Protein AF-A0A0L0CMQ4-F1 (afdb_monomer_lite)

Foldseek 3Di:
DDDDDDDDDDDPDPPPPPPPPPPDPPQDWDWDADPVGNVDTDTQDQLWDWDADVVFRKIWIWDWDDDPQEIEIDIDIDGPHDPVNSVSVVVNHDDPVVSVVVVVVSVVRGHYDPDDDDDDDDDPPPVVVVVVVVVVVVVVVVVVVVVVVVVPPDPD

Secondary structure (DSSP, 8-state):
---------PPP------PPP---------EEE-SS-TT-EEE--SSEEEEEETTTTEEEEEEEEEETTEEEEEEEEE-S--HHHHHHHHHHSPPHHHHHHHHHHHHHHSEEPS------PPPTT-HHHHHHHHHHHHHHHHHHHHHHHHT-----

pLDDT: mean 77.45, std 19.66, range [35.16, 97.31]

Structure (mmCIF, N/C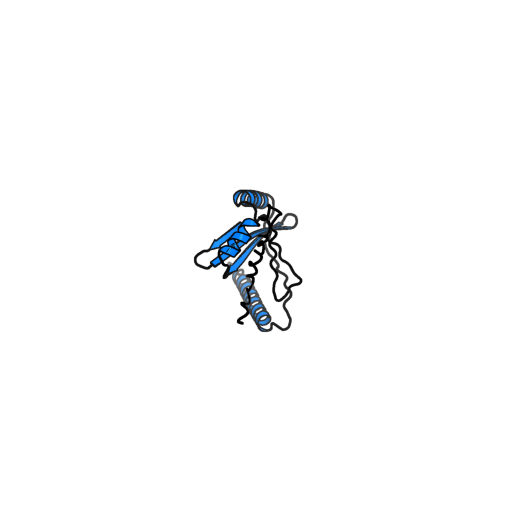A/C/O backbone):
data_AF-A0A0L0CMQ4-F1
#
_entry.id   AF-A0A0L0CMQ4-F1
#
loop_
_atom_site.group_PDB
_atom_site.id
_atom_site.type_symbol
_atom_site.label_atom_id
_atom_site.label_alt_id
_atom_site.label_comp_id
_atom_site.label_asym_id
_atom_site.label_entity_id
_atom_site.label_seq_id
_atom_site.pdbx_PDB_ins_code
_atom_site.Cartn_x
_atom_site.Cartn_y
_atom_site.Cartn_z
_atom_site.occupancy
_atom_site.B_iso_or_equiv
_atom_site.auth_seq_id
_atom_site.auth_comp_id
_atom_site.auth_asym_id
_atom_site.auth_atom_id
_atom_site.pdbx_PDB_model_num
ATOM 1 N N . MET A 1 1 ? 13.105 -55.297 -61.114 1.00 41.47 1 MET A N 1
ATOM 2 C CA . MET A 1 1 ? 12.877 -55.652 -59.697 1.00 41.47 1 MET A CA 1
ATOM 3 C C . MET A 1 1 ? 13.075 -54.393 -58.874 1.00 41.47 1 MET A C 1
ATOM 5 O O . MET A 1 1 ? 14.210 -54.016 -58.626 1.00 41.47 1 MET A O 1
ATOM 9 N N . SER A 1 2 ? 11.985 -53.708 -58.537 1.00 39.00 2 SER A N 1
ATOM 10 C CA . SER A 1 2 ? 12.016 -52.399 -57.875 1.00 39.00 2 SER A CA 1
ATOM 11 C C . SER A 1 2 ? 11.265 -52.538 -56.555 1.00 39.00 2 SER A C 1
ATOM 13 O O . SER A 1 2 ? 10.052 -52.733 -56.562 1.00 39.00 2 SER A O 1
ATOM 15 N N . GLN A 1 3 ? 11.989 -52.537 -55.435 1.00 40.19 3 GLN A N 1
ATOM 16 C CA . GLN A 1 3 ? 11.397 -52.664 -54.103 1.00 40.19 3 GLN A CA 1
ATOM 17 C C . GLN A 1 3 ? 10.800 -51.316 -53.684 1.00 40.19 3 GLN A C 1
ATOM 19 O O . GLN A 1 3 ? 11.499 -50.307 -53.644 1.00 40.19 3 GLN A O 1
ATOM 24 N N . GLN A 1 4 ? 9.498 -51.305 -53.396 1.00 40.56 4 GLN A N 1
ATOM 25 C CA . GLN A 1 4 ? 8.799 -50.165 -52.808 1.00 40.56 4 GLN A CA 1
ATOM 26 C C . GLN A 1 4 ? 9.069 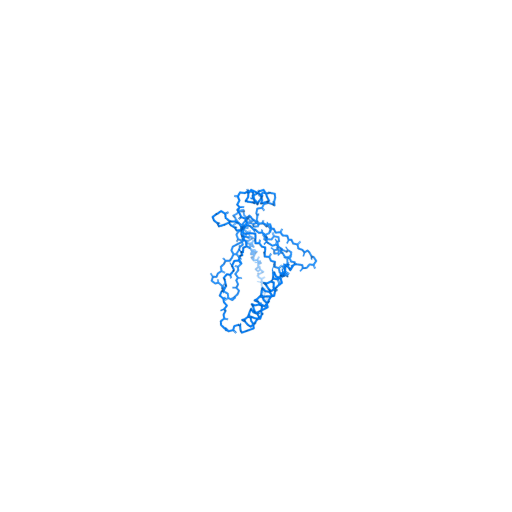-50.142 -51.300 1.00 40.56 4 GLN A C 1
ATOM 28 O O . GLN A 1 4 ? 8.665 -51.044 -50.569 1.00 40.56 4 GLN A O 1
ATOM 33 N N . THR A 1 5 ? 9.746 -49.104 -50.823 1.00 40.94 5 THR A N 1
ATOM 34 C CA . THR A 1 5 ? 9.887 -48.800 -49.399 1.00 40.94 5 THR A CA 1
ATOM 35 C C . THR A 1 5 ? 8.646 -48.052 -48.917 1.00 40.94 5 THR A C 1
ATOM 37 O O . THR A 1 5 ? 8.480 -46.859 -49.152 1.00 40.94 5 THR A O 1
ATOM 40 N N . THR A 1 6 ? 7.751 -48.746 -48.216 1.00 42.50 6 THR A N 1
ATOM 41 C CA . THR A 1 6 ? 6.632 -48.122 -47.497 1.00 42.50 6 THR A CA 1
ATOM 42 C C . THR A 1 6 ? 7.137 -47.421 -46.237 1.00 42.50 6 THR A C 1
ATOM 44 O O . THR A 1 6 ? 7.467 -48.070 -45.241 1.00 42.50 6 THR A O 1
ATOM 47 N N . THR A 1 7 ? 7.172 -46.091 -46.243 1.00 39.19 7 THR A N 1
ATOM 48 C CA . THR A 1 7 ? 7.360 -45.270 -45.043 1.00 39.19 7 THR A CA 1
ATOM 49 C C . THR A 1 7 ? 6.063 -45.239 -44.227 1.00 39.19 7 THR A C 1
ATOM 51 O O . THR A 1 7 ? 5.067 -44.636 -44.619 1.00 39.19 7 THR A O 1
ATOM 54 N N . ARG A 1 8 ? 6.053 -45.895 -43.057 1.00 38.34 8 ARG A N 1
ATOM 55 C CA . ARG A 1 8 ? 4.981 -45.733 -42.059 1.00 38.34 8 ARG A CA 1
ATOM 56 C C . ARG A 1 8 ? 5.048 -44.321 -41.477 1.00 38.34 8 ARG A C 1
ATOM 58 O O . ARG A 1 8 ? 5.976 -44.005 -40.734 1.00 38.34 8 ARG A O 1
ATOM 65 N N . TYR A 1 9 ? 4.042 -43.500 -41.761 1.00 35.16 9 TYR A N 1
ATOM 66 C CA . TYR A 1 9 ? 3.812 -42.242 -41.053 1.00 35.16 9 TYR A CA 1
ATOM 67 C C . TYR A 1 9 ? 3.608 -42.538 -39.556 1.00 35.16 9 TYR A C 1
ATOM 69 O O . TYR A 1 9 ? 2.631 -43.183 -39.170 1.00 35.16 9 TYR A O 1
ATOM 77 N N . LYS A 1 10 ? 4.534 -42.096 -38.694 1.00 52.44 10 LYS A N 1
ATOM 78 C CA . LYS A 1 10 ? 4.294 -42.056 -37.244 1.00 52.44 10 LYS A CA 1
ATOM 79 C C . LYS A 1 10 ? 3.307 -40.927 -36.984 1.00 52.44 10 LYS A C 1
ATOM 81 O O . LYS A 1 10 ? 3.620 -39.771 -37.256 1.00 52.44 10 LYS A O 1
ATOM 86 N N . GLN A 1 11 ? 2.126 -41.257 -36.466 1.00 45.56 11 GLN A N 1
ATOM 87 C CA . GLN A 1 11 ? 1.201 -40.231 -35.997 1.00 45.56 11 GLN A CA 1
ATOM 88 C C . GLN A 1 11 ? 1.886 -39.393 -34.905 1.00 45.56 11 GLN A C 1
ATOM 90 O O . GLN A 1 11 ? 2.544 -39.970 -34.028 1.00 45.56 11 GLN A O 1
ATOM 95 N N . PRO A 1 12 ? 1.768 -38.055 -34.938 1.00 46.72 12 PRO A N 1
ATOM 96 C CA . PRO A 1 12 ? 2.267 -37.226 -33.857 1.00 46.72 12 PRO A CA 1
ATOM 97 C C . PRO A 1 12 ? 1.522 -37.612 -32.577 1.00 46.72 12 PRO A C 1
ATOM 99 O O . PRO A 1 12 ? 0.295 -37.539 -32.515 1.00 46.72 12 PRO A O 1
ATOM 102 N N . LYS A 1 13 ? 2.264 -38.056 -31.553 1.00 46.94 13 LYS A N 1
ATOM 103 C CA . LYS A 1 13 ? 1.727 -38.184 -30.195 1.00 46.94 13 LYS A CA 1
ATOM 104 C C . LYS A 1 13 ? 1.199 -36.807 -29.813 1.00 46.94 13 LYS A C 1
ATOM 106 O O . LYS A 1 13 ? 1.996 -35.886 -29.652 1.00 46.94 13 LYS A O 1
ATOM 111 N N . GLN A 1 14 ? -0.120 -36.673 -29.685 1.00 47.97 14 GLN A N 1
ATOM 112 C CA . GLN A 1 14 ? -0.717 -35.516 -29.031 1.00 47.97 14 GLN A CA 1
ATOM 113 C C . GLN A 1 14 ? -0.075 -35.426 -27.647 1.00 47.97 14 GLN A C 1
ATOM 115 O O . GLN A 1 14 ? -0.312 -36.286 -26.796 1.00 47.97 14 GLN A O 1
ATOM 120 N N . SER A 1 15 ? 0.793 -34.432 -27.434 1.00 51.22 15 SER A N 1
ATOM 121 C CA . SER A 1 15 ? 1.127 -34.049 -26.075 1.00 51.22 15 SER A CA 1
ATOM 122 C C . SER A 1 15 ? -0.191 -33.576 -25.487 1.00 51.22 15 SER A C 1
ATOM 124 O O . SER A 1 15 ? -0.779 -32.593 -25.935 1.00 51.22 15 SER A O 1
ATOM 126 N N . GLN A 1 16 ? -0.725 -34.340 -24.539 1.00 47.06 16 GLN A N 1
ATOM 127 C CA . GLN A 1 16 ? -1.745 -33.800 -23.665 1.00 47.06 16 GLN A CA 1
ATOM 128 C C . GLN A 1 16 ? -1.082 -32.593 -23.012 1.00 47.06 16 GLN A C 1
ATOM 130 O O . GLN A 1 16 ? -0.220 -32.749 -22.147 1.00 47.06 16 GLN A O 1
ATOM 135 N N . SER A 1 17 ? -1.407 -31.389 -23.485 1.00 43.34 17 SER A N 1
ATOM 136 C CA . SER A 1 17 ? -1.142 -30.189 -22.719 1.00 43.34 17 SER A CA 1
ATOM 137 C C . SER A 1 17 ? -1.934 -30.392 -21.441 1.00 43.34 17 SER A C 1
ATOM 139 O O . SER A 1 17 ? -3.160 -30.258 -21.433 1.00 43.34 17 SER A O 1
ATOM 141 N N . ILE A 1 18 ? -1.248 -30.817 -20.385 1.00 44.22 18 ILE A N 1
ATOM 142 C CA . ILE A 1 18 ? -1.785 -30.774 -19.039 1.00 44.22 18 ILE A CA 1
ATOM 143 C C . ILE A 1 18 ? -1.934 -29.280 -18.778 1.00 44.22 18 ILE A C 1
ATOM 145 O O . ILE A 1 18 ? -0.999 -28.616 -18.338 1.00 44.22 18 ILE A O 1
ATOM 149 N N . LEU A 1 19 ? -3.080 -28.720 -19.171 1.00 44.38 19 LEU A N 1
ATOM 150 C CA . LEU A 1 19 ? -3.477 -27.406 -18.715 1.00 44.38 19 LEU A CA 1
ATOM 151 C C . LEU A 1 19 ? -3.444 -27.514 -17.191 1.00 44.38 19 LEU A C 1
ATOM 153 O O . LEU A 1 19 ? -4.095 -28.419 -16.652 1.00 44.38 19 LEU A O 1
ATOM 157 N N . PRO A 1 20 ? -2.652 -26.680 -16.496 1.00 45.19 20 PRO A N 1
ATOM 158 C CA . PRO A 1 20 ? -2.621 -26.736 -15.050 1.00 45.19 20 PRO A CA 1
ATOM 159 C C . PRO A 1 20 ? -4.062 -26.600 -14.545 1.00 45.19 20 PRO A C 1
ATOM 161 O O . PRO A 1 20 ? -4.842 -25.826 -15.119 1.00 45.19 20 PRO A O 1
ATOM 164 N N . PRO A 1 21 ? -4.457 -27.387 -13.530 1.00 43.53 21 PRO A N 1
ATOM 165 C CA . PRO A 1 21 ? -5.815 -27.351 -13.014 1.00 43.53 21 PRO A CA 1
ATOM 166 C C . PRO A 1 21 ? -6.176 -25.902 -12.689 1.00 43.53 21 PRO A C 1
ATOM 168 O O . PRO A 1 21 ? -5.379 -25.193 -12.072 1.00 43.53 21 PRO A O 1
ATOM 171 N N . LYS A 1 22 ? -7.361 -25.455 -13.135 1.00 48.28 22 LYS A N 1
ATOM 172 C CA . LYS A 1 22 ? -7.918 -24.140 -12.786 1.00 48.28 22 LYS A CA 1
ATOM 173 C C . LYS A 1 22 ? -7.700 -23.933 -11.290 1.00 48.28 22 LYS A C 1
ATOM 175 O O . LYS A 1 22 ? -8.237 -24.710 -10.506 1.00 48.28 22 LYS A O 1
ATOM 180 N N . TYR A 1 23 ? -6.883 -22.942 -10.925 1.00 45.66 23 TYR A N 1
ATOM 181 C CA . TYR A 1 23 ? -6.490 -22.660 -9.547 1.00 45.66 23 TYR A CA 1
ATOM 182 C C . TYR A 1 23 ? -7.742 -22.483 -8.680 1.00 45.66 23 TYR A C 1
ATOM 184 O O . TYR A 1 23 ? -8.344 -21.413 -8.614 1.00 45.66 23 TYR A O 1
ATOM 192 N N . THR A 1 24 ? -8.167 -23.561 -8.028 1.00 42.62 24 THR A N 1
ATOM 193 C CA . THR A 1 24 ? -9.230 -23.564 -7.031 1.00 42.62 24 THR A CA 1
ATOM 194 C C . THR A 1 24 ? -8.721 -22.789 -5.829 1.00 42.62 24 THR A C 1
ATOM 196 O O . THR A 1 24 ? -7.929 -23.341 -5.073 1.00 42.62 24 THR A O 1
ATOM 199 N N . SER A 1 25 ? -9.101 -21.509 -5.731 1.00 44.25 25 SER A N 1
ATOM 200 C CA . SER A 1 25 ? -9.238 -20.636 -4.545 1.00 44.25 25 SER A CA 1
ATOM 201 C C . SER A 1 25 ? -8.296 -20.816 -3.339 1.00 44.25 25 SER A C 1
ATOM 203 O O . SER A 1 25 ? -8.626 -20.379 -2.234 1.00 44.25 25 SER A O 1
ATOM 205 N N . ARG A 1 26 ? -7.123 -21.433 -3.492 1.00 49.22 26 ARG A N 1
ATOM 206 C CA . ARG A 1 26 ? -6.049 -21.364 -2.509 1.00 49.22 26 ARG A CA 1
ATOM 207 C C . ARG A 1 26 ? -5.611 -19.919 -2.526 1.00 49.22 26 ARG A C 1
ATOM 209 O O . ARG A 1 26 ? -5.220 -19.431 -3.578 1.00 49.22 26 ARG A O 1
ATOM 216 N N . ALA A 1 27 ? -5.782 -19.258 -1.384 1.00 59.84 27 ALA A N 1
ATOM 217 C CA . ALA A 1 27 ? -5.370 -17.893 -1.104 1.00 59.84 27 ALA A CA 1
ATOM 218 C C . ALA A 1 27 ? -4.152 -17.483 -1.944 1.00 59.84 27 ALA A C 1
ATOM 220 O O . ALA A 1 27 ? -3.023 -17.779 -1.559 1.00 59.84 27 ALA A O 1
ATOM 221 N N . ILE A 1 28 ? -4.395 -16.838 -3.089 1.00 66.81 28 ILE A N 1
ATOM 222 C CA . ILE A 1 28 ? -3.320 -16.359 -3.947 1.00 66.81 28 ILE A CA 1
ATOM 223 C C . ILE A 1 28 ? -2.645 -15.261 -3.135 1.00 66.81 28 ILE A C 1
ATOM 225 O O . ILE A 1 28 ? -3.265 -14.257 -2.783 1.00 66.81 28 ILE A O 1
ATOM 229 N N . MET A 1 29 ? -1.415 -15.533 -2.721 1.00 71.81 29 MET A N 1
ATOM 230 C CA . MET A 1 29 ? -0.587 -14.602 -1.982 1.00 71.81 29 MET A CA 1
ATOM 231 C C . MET A 1 29 ? 0.433 -14.074 -2.973 1.00 71.81 29 MET A C 1
ATOM 233 O O . MET A 1 29 ? 1.260 -14.833 -3.471 1.00 71.81 29 MET A O 1
ATOM 237 N N . LEU A 1 30 ? 0.321 -12.791 -3.297 1.00 81.75 30 LEU A N 1
ATOM 238 C CA . LEU A 1 30 ? 1.308 -12.123 -4.126 1.00 81.75 30 LEU A CA 1
ATOM 239 C C . LEU A 1 30 ? 2.481 -11.714 -3.236 1.00 81.75 30 LEU A C 1
ATOM 241 O O . LEU A 1 30 ? 2.263 -11.104 -2.188 1.00 81.75 30 LEU A O 1
ATOM 245 N N . ALA A 1 31 ? 3.690 -12.069 -3.651 1.00 82.62 31 ALA A N 1
ATOM 246 C CA . ALA A 1 31 ? 4.930 -11.575 -3.075 1.00 82.62 31 ALA A CA 1
ATOM 247 C C . ALA A 1 31 ? 5.633 -10.706 -4.120 1.00 82.62 31 ALA A C 1
ATOM 249 O O . ALA A 1 31 ? 5.608 -11.030 -5.308 1.00 82.62 31 ALA A O 1
ATOM 250 N N . ILE A 1 32 ? 6.216 -9.605 -3.666 1.00 82.06 32 ILE A N 1
ATOM 251 C CA . ILE A 1 32 ? 7.081 -8.726 -4.445 1.00 82.06 32 ILE A CA 1
ATOM 252 C C . ILE A 1 32 ? 8.487 -8.893 -3.879 1.00 82.06 32 ILE A C 1
ATOM 254 O O . ILE A 1 32 ? 8.673 -8.847 -2.662 1.00 82.06 32 ILE A O 1
ATOM 258 N N . GLU A 1 33 ? 9.446 -9.112 -4.765 1.00 79.88 33 GLU A N 1
ATOM 259 C CA . GLU A 1 33 ? 10.873 -9.189 -4.461 1.00 79.88 33 GLU A CA 1
ATOM 260 C C . GLU A 1 33 ? 11.563 -8.040 -5.191 1.00 79.88 33 GLU A C 1
ATOM 262 O O . GLU A 1 33 ? 11.160 -7.682 -6.302 1.00 79.88 33 GLU A O 1
ATOM 267 N N . PHE A 1 34 ? 12.569 -7.455 -4.552 1.00 78.62 34 PHE A N 1
ATOM 268 C CA . PHE A 1 34 ? 13.464 -6.500 -5.194 1.00 78.62 34 PHE A CA 1
ATOM 269 C C . PHE A 1 34 ? 14.647 -7.265 -5.780 1.00 78.62 34 PHE A C 1
ATOM 271 O O . PHE A 1 34 ? 15.140 -8.199 -5.147 1.00 78.62 34 PHE A O 1
ATOM 278 N N . ASP A 1 35 ? 15.101 -6.875 -6.969 1.00 76.69 35 ASP A N 1
ATOM 279 C CA . ASP A 1 35 ? 16.250 -7.523 -7.617 1.00 76.69 35 ASP A CA 1
ATOM 280 C C . ASP A 1 35 ? 17.527 -7.293 -6.795 1.00 76.69 35 ASP A C 1
ATOM 282 O O . ASP A 1 35 ? 18.353 -8.184 -6.614 1.00 76.69 35 ASP A O 1
ATOM 286 N N . GLU A 1 36 ? 17.620 -6.110 -6.189 1.00 71.50 36 GLU A N 1
ATOM 287 C CA . GLU A 1 36 ? 18.720 -5.662 -5.341 1.00 71.50 36 GLU A CA 1
ATOM 288 C C . GLU A 1 36 ? 18.717 -6.332 -3.958 1.00 71.50 36 GLU A C 1
ATOM 290 O O . GLU A 1 36 ? 19.736 -6.366 -3.273 1.00 71.50 36 GLU A O 1
ATOM 295 N N . ASN A 1 37 ? 17.579 -6.877 -3.517 1.00 70.81 37 ASN A N 1
ATOM 296 C CA . ASN A 1 37 ? 17.483 -7.587 -2.243 1.00 70.81 37 ASN A CA 1
ATOM 297 C C . ASN A 1 37 ? 16.495 -8.762 -2.335 1.00 70.81 37 ASN A C 1
ATOM 299 O O . ASN A 1 37 ? 15.381 -8.693 -1.803 1.00 70.81 37 ASN A O 1
ATOM 303 N N . PRO A 1 38 ? 16.908 -9.876 -2.965 1.00 74.38 38 PRO A N 1
ATOM 304 C CA . PRO A 1 38 ? 16.035 -11.026 -3.198 1.00 74.38 38 PRO A CA 1
ATOM 305 C C . PRO A 1 38 ? 15.720 -11.812 -1.916 1.00 74.38 38 PRO A C 1
ATOM 307 O O . PRO A 1 38 ? 14.863 -12.697 -1.918 1.00 74.38 38 PRO A O 1
ATOM 310 N N . ASN A 1 39 ? 16.416 -11.519 -0.812 1.00 77.19 39 ASN A N 1
ATOM 311 C CA . ASN A 1 39 ? 16.170 -12.168 0.472 1.00 77.19 39 ASN A CA 1
ATOM 312 C C . ASN A 1 39 ? 14.899 -11.640 1.149 1.00 77.19 39 ASN A C 1
ATOM 314 O O . ASN A 1 39 ? 14.286 -12.369 1.934 1.00 77.19 39 ASN A O 1
ATOM 318 N N . ASP A 1 40 ? 14.477 -10.416 0.817 1.00 74.88 40 ASP A N 1
ATOM 319 C CA . ASP A 1 40 ? 13.290 -9.795 1.388 1.00 74.88 40 ASP A CA 1
ATOM 320 C C . ASP A 1 40 ? 12.090 -9.901 0.445 1.00 74.88 40 ASP A C 1
ATOM 322 O O . ASP A 1 40 ? 12.092 -9.459 -0.704 1.00 74.88 40 ASP A O 1
ATOM 326 N N . ARG A 1 41 ? 11.014 -10.486 0.977 1.00 80.94 41 ARG A N 1
ATOM 327 C CA . ARG A 1 41 ? 9.740 -10.674 0.280 1.00 80.94 41 ARG A CA 1
ATOM 328 C C . ARG A 1 41 ? 8.668 -9.807 0.903 1.00 80.94 41 ARG A C 1
ATOM 330 O O . ARG A 1 41 ? 8.311 -9.983 2.068 1.00 80.94 41 ARG A O 1
ATOM 337 N N . PHE A 1 42 ? 8.069 -8.947 0.093 1.00 80.56 42 PHE A N 1
ATOM 338 C CA . PHE A 1 42 ? 6.935 -8.127 0.489 1.00 80.56 42 PHE A CA 1
ATOM 339 C C . PHE A 1 42 ? 5.645 -8.802 0.059 1.00 80.56 42 PHE A C 1
ATOM 341 O O . PHE A 1 42 ? 5.283 -8.831 -1.117 1.00 80.56 42 PHE A O 1
ATOM 348 N N . TYR A 1 43 ? 4.931 -9.363 1.027 1.00 85.19 43 TYR A N 1
ATOM 349 C CA . TYR A 1 43 ? 3.617 -9.933 0.769 1.00 85.19 43 TYR A CA 1
ATOM 350 C C . TYR A 1 43 ? 2.579 -8.838 0.636 1.00 85.19 43 TYR A C 1
ATOM 352 O O . TYR A 1 43 ? 2.566 -7.898 1.425 1.00 85.19 43 TYR A O 1
ATOM 360 N N . LEU A 1 44 ? 1.663 -9.006 -0.311 1.00 84.44 44 LEU A N 1
ATOM 361 C CA . LEU A 1 44 ? 0.538 -8.108 -0.495 1.00 84.44 44 LEU A CA 1
ATOM 362 C C . LEU A 1 44 ? -0.541 -8.372 0.578 1.00 84.44 44 LEU A C 1
ATOM 364 O O . LEU A 1 44 ? -1.214 -9.409 0.511 1.00 84.44 44 LEU A O 1
ATOM 368 N N . PRO A 1 45 ? -0.756 -7.484 1.577 1.00 89.50 45 PRO A N 1
ATOM 369 C CA . PRO A 1 45 ? -1.899 -7.564 2.473 1.00 89.50 45 PRO A CA 1
ATOM 370 C C . PRO A 1 45 ? -3.231 -7.757 1.749 1.00 89.50 45 PRO A C 1
ATOM 372 O O . PRO A 1 45 ? -3.594 -7.052 0.817 1.00 89.50 45 PRO A O 1
ATOM 375 N N . LYS A 1 46 ? -4.027 -8.711 2.236 1.00 90.81 46 LYS A N 1
ATOM 376 C CA . LYS A 1 46 ? -5.345 -9.002 1.648 1.00 90.81 46 LYS A CA 1
ATOM 377 C C . LYS A 1 46 ? -6.378 -7.912 1.924 1.00 90.81 46 LYS A C 1
ATOM 379 O O . LYS A 1 46 ? -7.343 -7.784 1.180 1.00 90.81 46 LYS A O 1
ATOM 384 N N . HIS A 1 47 ? -6.219 -7.170 3.020 1.00 94.25 47 HIS A N 1
ATOM 385 C CA . HIS A 1 47 ? -7.100 -6.056 3.382 1.00 94.25 47 HIS A CA 1
ATOM 386 C C . HIS A 1 47 ? -6.554 -4.752 2.798 1.00 94.25 47 HIS A C 1
ATOM 388 O O . HIS A 1 47 ? -6.248 -3.808 3.526 1.00 94.25 47 HIS A O 1
ATOM 394 N N . SER A 1 48 ? -6.405 -4.744 1.479 1.00 94.81 48 SER A N 1
ATOM 395 C CA . SER A 1 48 ? -5.900 -3.619 0.706 1.00 94.81 48 SER A CA 1
ATOM 396 C C . SER A 1 48 ? -6.929 -3.168 -0.315 1.00 94.81 48 SER A C 1
ATOM 398 O O . SER A 1 48 ? -7.759 -3.954 -0.768 1.00 94.81 48 SER A O 1
ATOM 400 N N . ILE A 1 49 ? -6.849 -1.898 -0.684 1.00 96.06 49 ILE A N 1
ATOM 401 C CA . ILE A 1 49 ? -7.565 -1.313 -1.810 1.00 96.06 49 ILE A CA 1
ATOM 402 C C . ILE A 1 49 ? -6.558 -1.177 -2.953 1.00 96.06 49 ILE A C 1
ATOM 404 O O . ILE A 1 49 ? -5.444 -0.698 -2.741 1.00 96.06 49 ILE A O 1
ATOM 408 N N . LEU A 1 50 ? -6.946 -1.634 -4.143 1.00 95.12 50 LEU A N 1
ATOM 409 C CA . LEU A 1 50 ? -6.170 -1.485 -5.370 1.00 95.12 50 LEU A CA 1
ATOM 410 C C . LEU A 1 50 ? -6.959 -0.649 -6.373 1.00 95.12 50 LEU A C 1
ATOM 412 O O . LEU A 1 50 ? -8.114 -0.964 -6.668 1.00 95.12 50 LEU A O 1
ATOM 416 N N . GLU A 1 51 ? -6.325 0.374 -6.929 1.00 95.88 51 GLU A N 1
ATOM 417 C CA . GLU A 1 51 ? -6.903 1.237 -7.960 1.00 95.88 51 GLU A CA 1
ATOM 418 C C . GLU A 1 51 ? -5.953 1.294 -9.156 1.00 95.88 51 GLU A C 1
ATOM 420 O O . GLU A 1 51 ? -4.758 1.521 -8.985 1.00 95.88 51 GLU A O 1
ATOM 425 N N . TYR A 1 52 ? -6.478 1.031 -10.354 1.00 96.62 52 TYR A N 1
ATOM 426 C CA . TYR A 1 52 ? -5.723 1.113 -11.604 1.00 96.62 52 TYR A CA 1
ATOM 427 C C . TYR A 1 52 ? -6.035 2.433 -12.297 1.00 96.62 52 TYR A C 1
ATOM 429 O O . TYR A 1 52 ? -7.206 2.759 -12.495 1.00 96.62 52 TYR A O 1
ATOM 437 N N . ILE A 1 53 ? -5.000 3.170 -12.682 1.00 96.12 53 ILE A N 1
ATOM 438 C CA . ILE A 1 53 ? -5.117 4.420 -13.424 1.00 96.12 53 ILE A CA 1
ATOM 439 C C . ILE A 1 53 ? -4.771 4.123 -14.882 1.00 96.12 53 ILE A C 1
ATOM 441 O O . ILE A 1 53 ? -3.601 4.005 -15.246 1.00 96.12 53 ILE A O 1
ATOM 445 N N . ASP A 1 54 ? -5.801 3.994 -15.723 1.00 92.69 54 ASP A N 1
ATOM 446 C CA . ASP A 1 54 ? -5.644 3.560 -17.117 1.00 92.69 54 ASP A CA 1
ATOM 447 C C . ASP A 1 54 ? -4.763 4.505 -17.952 1.00 92.69 54 ASP A C 1
ATOM 449 O O . ASP A 1 54 ? -4.005 4.041 -18.797 1.00 92.69 54 ASP A O 1
ATOM 453 N N . SER A 1 55 ? -4.809 5.817 -17.698 1.00 93.50 55 SER A N 1
ATOM 454 C CA . SER A 1 55 ? -4.051 6.816 -18.468 1.00 93.50 55 SER A CA 1
ATOM 455 C C . SER A 1 55 ? -2.539 6.767 -18.244 1.00 93.50 55 SER A C 1
ATOM 457 O O . SER A 1 55 ? -1.781 7.167 -19.122 1.00 93.50 55 SER A O 1
ATOM 459 N N . THR A 1 56 ? -2.100 6.340 -17.059 1.00 93.38 56 THR A N 1
ATOM 460 C CA . THR A 1 56 ? -0.684 6.339 -16.652 1.00 93.38 56 THR A CA 1
ATOM 461 C C . THR A 1 56 ? -0.137 4.928 -16.450 1.00 93.38 56 THR A C 1
ATOM 463 O O . THR A 1 56 ? 1.052 4.764 -16.185 1.00 93.38 56 THR A O 1
ATOM 466 N N . HIS A 1 57 ? -0.987 3.904 -16.593 1.00 94.00 57 HIS A N 1
ATOM 467 C CA . HIS A 1 57 ? -0.673 2.517 -16.251 1.00 94.00 57 HIS A CA 1
ATOM 468 C C . HIS A 1 57 ? -0.116 2.379 -14.826 1.00 94.00 57 HIS A C 1
ATOM 470 O O . HIS A 1 57 ? 0.810 1.606 -14.569 1.00 94.00 57 HIS A O 1
ATOM 476 N N . GLU A 1 58 ? -0.669 3.156 -13.896 1.00 96.19 58 GLU A N 1
ATOM 477 C CA . GLU A 1 58 ? -0.267 3.143 -12.493 1.00 96.19 58 GLU A CA 1
ATOM 478 C C . GLU A 1 58 ? -1.233 2.302 -11.655 1.00 96.19 58 GLU A C 1
ATOM 480 O O . GLU A 1 58 ? -2.440 2.271 -11.897 1.00 96.19 58 GLU A O 1
ATOM 485 N N . VAL A 1 59 ? -0.699 1.639 -10.631 1.00 95.56 59 VAL A N 1
ATOM 486 C CA . VAL A 1 59 ? -1.487 0.980 -9.587 1.00 95.56 59 VAL A CA 1
ATOM 487 C C . VAL A 1 59 ? -1.253 1.696 -8.270 1.00 95.56 59 VAL A C 1
ATOM 489 O O . VAL A 1 59 ? -0.122 1.751 -7.785 1.00 95.56 59 VAL A O 1
ATOM 492 N N . LEU A 1 60 ? -2.332 2.186 -7.666 1.00 95.75 60 LEU A N 1
ATOM 493 C CA . LEU A 1 60 ? -2.345 2.597 -6.270 1.00 95.75 60 LEU A CA 1
ATOM 494 C C . LEU A 1 60 ? -2.711 1.400 -5.409 1.00 95.75 60 LEU A C 1
ATOM 496 O O . LEU A 1 60 ? -3.745 0.762 -5.607 1.00 95.75 60 LEU A O 1
ATOM 500 N N . TRP A 1 61 ? -1.857 1.110 -4.441 1.00 94.38 61 TRP A N 1
ATOM 501 C CA . TRP A 1 61 ? -2.037 0.031 -3.496 1.00 94.38 61 TRP A CA 1
ATOM 502 C C . TRP A 1 61 ? -2.054 0.569 -2.073 1.00 94.38 61 TRP A C 1
ATOM 504 O O . TRP A 1 61 ? -1.009 0.872 -1.501 1.00 94.38 61 TRP A O 1
ATOM 514 N N . SER A 1 62 ? -3.249 0.659 -1.494 1.00 95.50 62 SER A N 1
ATOM 515 C CA . SER A 1 62 ? -3.473 1.268 -0.185 1.00 95.50 62 SER A CA 1
ATOM 516 C C . SER A 1 62 ? -3.876 0.242 0.869 1.00 95.50 62 SER A C 1
ATOM 518 O O . SER A 1 62 ? -4.729 -0.617 0.637 1.00 95.50 62 SER A O 1
ATOM 520 N N . PHE A 1 63 ? -3.308 0.344 2.066 1.00 94.81 63 PHE A N 1
ATOM 521 C CA . PHE A 1 63 ? -3.687 -0.461 3.225 1.00 94.81 63 PHE A CA 1
ATOM 522 C C . PHE A 1 63 ? -3.415 0.271 4.535 1.00 94.81 63 PHE A C 1
ATOM 524 O O . PHE A 1 63 ? -2.836 1.353 4.559 1.00 94.81 63 PHE A O 1
ATOM 531 N N . ILE A 1 64 ? -3.865 -0.326 5.636 1.00 94.94 64 ILE A N 1
ATOM 532 C CA . ILE A 1 64 ? -3.588 0.182 6.974 1.00 94.94 64 ILE A CA 1
ATOM 533 C C . ILE A 1 64 ? -2.671 -0.804 7.682 1.00 94.94 64 ILE A C 1
ATOM 535 O O . ILE A 1 64 ? -3.023 -1.972 7.853 1.00 94.94 64 ILE A O 1
ATOM 539 N N . HIS A 1 65 ? -1.506 -0.316 8.091 1.00 92.12 65 HIS A N 1
ATOM 540 C CA . HIS A 1 65 ? -0.639 -1.007 9.027 1.00 92.12 65 HIS A CA 1
ATOM 541 C C . HIS A 1 65 ? -1.116 -0.720 10.452 1.00 92.12 65 HIS A C 1
ATOM 543 O O . HIS A 1 65 ? -1.404 0.428 10.789 1.00 92.12 65 HIS A O 1
ATOM 549 N N . LEU A 1 66 ? -1.205 -1.756 11.280 1.00 92.31 66 LEU A N 1
ATOM 550 C CA . LEU A 1 66 ? -1.587 -1.650 12.684 1.00 92.31 66 LEU A CA 1
ATOM 551 C C . LEU A 1 66 ? -0.378 -1.982 13.550 1.00 92.31 66 LEU A C 1
ATOM 553 O O . LEU A 1 66 ? 0.260 -3.008 13.331 1.00 92.31 66 LEU A O 1
ATOM 557 N N . ASN A 1 67 ? -0.092 -1.126 14.525 1.00 88.94 67 ASN A N 1
ATOM 558 C CA . ASN A 1 67 ? 0.895 -1.378 15.563 1.00 88.94 67 ASN A CA 1
ATOM 559 C C . ASN A 1 67 ? 0.313 -0.939 16.909 1.00 88.94 67 ASN A C 1
ATOM 561 O O . ASN A 1 67 ? 0.063 0.250 17.112 1.00 88.94 67 ASN A O 1
ATOM 565 N N . ASP A 1 68 ? 0.058 -1.894 17.800 1.00 89.19 68 ASP A N 1
ATOM 566 C CA . ASP A 1 68 ? -0.658 -1.675 19.058 1.00 89.19 68 ASP A CA 1
ATOM 567 C C . ASP A 1 68 ? -1.965 -0.884 18.849 1.00 89.19 68 ASP A C 1
ATOM 569 O O . ASP A 1 68 ? -2.851 -1.327 18.119 1.00 89.19 68 ASP A O 1
ATOM 573 N N . ASN A 1 69 ? -2.077 0.306 19.449 1.00 91.12 69 ASN A N 1
ATOM 574 C CA . ASN A 1 69 ? -3.234 1.202 19.340 1.00 91.12 69 ASN A CA 1
ATOM 575 C C . ASN A 1 69 ? -3.054 2.307 18.283 1.00 91.12 69 ASN A C 1
ATOM 577 O O . ASN A 1 69 ? -3.816 3.279 18.260 1.00 91.12 69 ASN A O 1
ATOM 581 N N . ILE A 1 70 ? -2.052 2.170 17.411 1.00 94.44 70 ILE A N 1
ATOM 582 C CA . ILE A 1 70 ? -1.721 3.131 16.363 1.00 94.44 70 ILE A CA 1
ATOM 583 C C . ILE A 1 70 ? -1.953 2.503 14.988 1.00 94.44 70 ILE A C 1
ATOM 585 O O . ILE A 1 70 ? -1.558 1.368 14.720 1.00 94.44 70 ILE A O 1
ATOM 589 N N . TYR A 1 71 ? -2.571 3.263 14.087 1.00 95.50 71 TYR A N 1
ATOM 590 C CA . TYR A 1 71 ? -2.688 2.893 12.684 1.00 95.50 71 TYR A CA 1
ATOM 591 C C . TYR A 1 71 ? -1.873 3.824 11.786 1.00 95.50 71 TYR A C 1
ATOM 593 O O . TYR A 1 71 ? -1.872 5.043 11.961 1.00 95.50 71 TYR A O 1
ATOM 601 N N . THR A 1 72 ? -1.243 3.256 10.763 1.00 94.69 72 THR A N 1
ATOM 602 C CA . THR A 1 72 ? -0.509 3.999 9.735 1.00 94.69 72 THR A CA 1
ATOM 603 C C . THR A 1 72 ? -1.123 3.693 8.371 1.00 94.69 72 THR A C 1
ATOM 605 O O . THR A 1 72 ? -1.091 2.537 7.940 1.00 94.69 72 THR A O 1
ATOM 608 N N . PRO A 1 73 ? -1.719 4.682 7.680 1.00 94.12 73 PRO A N 1
ATOM 609 C CA . PRO A 1 73 ? -2.166 4.490 6.309 1.00 94.12 73 PRO A CA 1
ATOM 610 C C . PRO A 1 73 ? -0.946 4.445 5.386 1.00 94.12 73 PRO A C 1
ATOM 612 O O . PRO A 1 73 ? -0.118 5.352 5.400 1.00 94.12 73 PRO A O 1
ATOM 615 N N . VAL A 1 74 ? -0.850 3.399 4.573 1.00 92.12 74 VAL A N 1
ATOM 616 C CA . VAL A 1 74 ? 0.239 3.193 3.616 1.00 92.12 74 VAL A CA 1
ATOM 617 C C . VAL A 1 74 ? -0.360 3.142 2.221 1.00 92.12 74 VAL A C 1
ATOM 619 O O . VAL A 1 74 ? -1.385 2.495 2.013 1.00 92.12 74 VAL A O 1
ATOM 622 N N . THR A 1 75 ? 0.253 3.840 1.265 1.00 93.56 75 THR A N 1
ATOM 623 C CA . THR A 1 75 ? -0.079 3.717 -0.158 1.00 93.56 75 THR A CA 1
ATOM 624 C C . THR A 1 75 ? 1.197 3.599 -0.969 1.00 93.56 75 THR A C 1
ATOM 626 O O . THR A 1 75 ? 2.027 4.503 -0.946 1.00 93.56 75 THR A O 1
ATOM 629 N N . PHE A 1 76 ? 1.332 2.497 -1.698 1.00 91.06 76 PHE A N 1
ATOM 630 C CA . PHE A 1 76 ? 2.360 2.332 -2.713 1.00 91.06 76 PHE A CA 1
ATOM 631 C C . PHE A 1 76 ? 1.803 2.711 -4.078 1.00 91.06 76 PHE A C 1
ATOM 633 O O . PHE A 1 76 ? 0.650 2.412 -4.393 1.00 91.06 76 PHE A O 1
ATOM 640 N N . LYS A 1 77 ? 2.640 3.350 -4.892 1.00 93.88 77 LYS A N 1
ATOM 641 C CA . LYS A 1 77 ? 2.351 3.625 -6.294 1.00 93.88 77 LYS A CA 1
ATOM 642 C C . LYS A 1 77 ? 3.320 2.828 -7.151 1.00 93.88 77 LYS A C 1
ATOM 644 O O . LYS A 1 77 ? 4.521 3.074 -7.099 1.00 93.88 77 LYS A O 1
ATOM 649 N N . PHE A 1 78 ? 2.792 1.916 -7.954 1.00 90.94 78 PHE A N 1
ATOM 650 C CA . PHE A 1 78 ? 3.574 1.202 -8.956 1.00 90.94 78 PHE A CA 1
ATOM 651 C C . PHE A 1 78 ? 3.325 1.819 -10.325 1.00 90.94 78 PHE A C 1
ATOM 653 O O . PHE A 1 78 ? 2.173 1.934 -10.740 1.00 90.94 78 PHE A O 1
ATOM 660 N N . GLY A 1 79 ? 4.393 2.216 -11.013 1.00 93.06 79 GLY A N 1
ATOM 661 C CA . GLY A 1 79 ? 4.327 2.705 -12.389 1.00 93.06 79 GLY A CA 1
ATOM 662 C C . GLY A 1 79 ? 4.522 1.584 -13.407 1.00 93.06 79 GLY A C 1
ATOM 663 O O . GLY A 1 79 ? 5.183 0.589 -13.118 1.00 93.06 79 GLY A O 1
ATOM 664 N N . GLY A 1 80 ? 3.959 1.760 -14.605 1.00 92.25 80 GLY A N 1
ATOM 665 C CA . GLY A 1 80 ? 4.198 0.863 -15.739 1.00 92.25 80 GLY A CA 1
ATOM 666 C C . GLY A 1 80 ? 3.625 -0.544 -15.563 1.00 92.25 80 GLY A C 1
ATOM 667 O O . GLY A 1 80 ? 4.149 -1.489 -16.146 1.00 92.25 80 GLY A O 1
ATOM 668 N N . ILE A 1 81 ? 2.566 -0.706 -14.766 1.00 92.31 81 ILE A N 1
ATOM 669 C CA . ILE A 1 81 ? 1.956 -2.012 -14.514 1.00 92.31 81 ILE A CA 1
ATOM 670 C C . ILE A 1 81 ? 0.985 -2.362 -15.650 1.00 92.31 81 ILE A C 1
ATOM 672 O O . ILE A 1 81 ? -0.022 -1.670 -15.846 1.00 92.31 81 ILE A O 1
ATOM 676 N N . PRO A 1 82 ? 1.214 -3.467 -16.387 1.00 93.31 82 PRO A N 1
ATOM 677 C CA . PRO A 1 82 ? 0.264 -3.927 -17.390 1.00 93.31 82 PRO A CA 1
ATOM 678 C C . PRO A 1 82 ? -1.080 -4.304 -16.757 1.00 93.31 82 PRO A C 1
ATOM 680 O O . PRO A 1 82 ? -1.128 -4.894 -15.675 1.00 93.31 82 PRO A O 1
ATOM 683 N N . ARG A 1 83 ? -2.186 -4.054 -17.469 1.00 92.69 83 ARG A N 1
ATOM 684 C CA . ARG A 1 83 ? -3.547 -4.347 -16.982 1.00 92.69 83 ARG A CA 1
ATOM 685 C C . ARG A 1 83 ? -3.724 -5.799 -16.518 1.00 92.69 83 ARG A C 1
ATOM 687 O O . ARG A 1 83 ? -4.320 -6.038 -15.473 1.00 92.69 83 ARG A O 1
ATOM 694 N N . GLY A 1 84 ? -3.150 -6.759 -17.246 1.00 91.50 84 GLY A N 1
ATOM 695 C CA . GLY A 1 84 ? -3.209 -8.177 -16.872 1.00 91.50 84 GLY A CA 1
ATOM 696 C C . GLY A 1 84 ? -2.518 -8.490 -15.537 1.00 91.50 84 GLY A C 1
ATOM 697 O O . GLY A 1 84 ? -2.994 -9.340 -14.788 1.00 91.50 84 GLY A O 1
ATOM 698 N N . VAL A 1 85 ? -1.443 -7.770 -15.194 1.00 90.25 85 VAL A N 1
ATOM 699 C CA . VAL A 1 85 ? -0.779 -7.896 -13.886 1.00 90.25 85 VAL A CA 1
ATOM 700 C C . VAL A 1 85 ? -1.678 -7.328 -12.788 1.00 90.25 85 VAL A C 1
ATOM 702 O O . VAL A 1 85 ? -1.904 -8.001 -11.783 1.00 90.25 85 VAL A O 1
ATOM 705 N N . TYR A 1 86 ? -2.278 -6.152 -13.005 1.00 92.69 86 TYR A N 1
ATOM 706 C CA . TYR A 1 86 ? -3.258 -5.580 -12.074 1.00 92.69 86 TYR A CA 1
ATOM 707 C C . TYR A 1 86 ? -4.426 -6.537 -11.791 1.00 92.69 86 TYR A C 1
ATOM 709 O O . TYR A 1 86 ? -4.809 -6.716 -10.637 1.00 92.69 86 TYR A O 1
ATOM 717 N N . GLU A 1 87 ? -4.973 -7.205 -12.808 1.00 92.38 87 GLU A N 1
ATOM 718 C CA . GLU A 1 87 ? -6.071 -8.164 -12.625 1.00 92.38 87 GLU A CA 1
ATOM 719 C C . GLU A 1 87 ? -5.689 -9.356 -11.741 1.00 92.38 87 GLU A C 1
ATOM 721 O O . GLU A 1 87 ? -6.539 -9.899 -11.030 1.00 92.38 87 GLU A O 1
ATOM 726 N N . ILE A 1 88 ? -4.421 -9.772 -11.765 1.00 90.31 88 ILE A N 1
ATOM 727 C CA . ILE A 1 88 ? -3.898 -10.791 -10.852 1.00 90.31 88 ILE A CA 1
ATOM 728 C C . ILE A 1 88 ? -3.822 -10.217 -9.436 1.00 90.31 88 ILE A C 1
ATOM 730 O O . ILE A 1 88 ? -4.339 -10.840 -8.511 1.00 90.31 88 ILE A O 1
ATOM 734 N N . MET A 1 89 ? -3.261 -9.014 -9.266 1.00 90.69 89 MET A N 1
ATOM 735 C CA . MET A 1 89 ? -3.192 -8.335 -7.963 1.00 90.69 89 MET A CA 1
ATOM 736 C C . MET A 1 89 ? -4.586 -8.167 -7.338 1.00 90.69 89 MET A C 1
ATOM 738 O O . MET A 1 89 ? -4.786 -8.479 -6.163 1.00 90.69 89 MET A O 1
ATOM 742 N N . ALA A 1 90 ? -5.571 -7.744 -8.134 1.00 90.75 90 ALA A N 1
ATOM 743 C CA . ALA A 1 90 ? -6.952 -7.535 -7.709 1.00 90.75 90 ALA A CA 1
ATOM 744 C C . ALA A 1 90 ? -7.624 -8.823 -7.202 1.00 90.75 90 ALA A C 1
ATOM 746 O O . ALA A 1 90 ? -8.455 -8.771 -6.298 1.00 90.75 90 ALA A O 1
ATOM 747 N N . LYS A 1 91 ? -7.237 -9.995 -7.724 1.00 90.56 91 LYS A N 1
ATOM 748 C CA . LYS A 1 91 ? -7.733 -11.303 -7.256 1.00 90.56 91 LYS A CA 1
ATOM 749 C C . LYS A 1 91 ? -7.115 -11.746 -5.924 1.00 90.56 91 LYS A C 1
ATOM 751 O O . LYS A 1 91 ? -7.651 -12.649 -5.283 1.00 90.56 91 LYS A O 1
ATOM 756 N N . CYS A 1 92 ? -6.008 -11.137 -5.504 1.00 89.75 92 CYS A N 1
ATOM 757 C CA . CYS A 1 92 ? -5.314 -11.459 -4.253 1.00 89.75 92 CYS A CA 1
ATOM 758 C C . CYS A 1 92 ? -5.878 -10.702 -3.038 1.00 89.75 92 CYS A C 1
ATOM 760 O O . CYS A 1 92 ? -5.623 -11.094 -1.895 1.00 89.75 92 CYS A O 1
ATOM 762 N N . ILE A 1 93 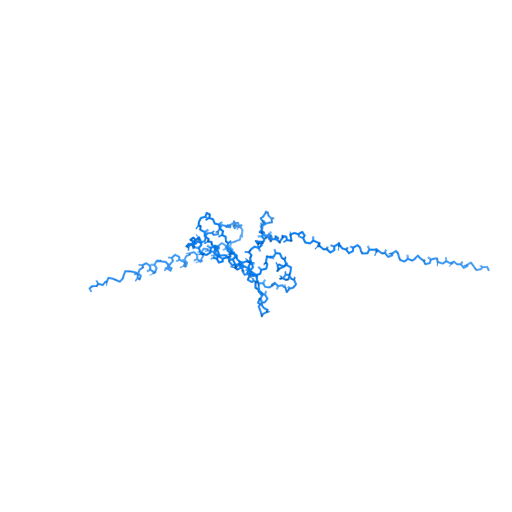? -6.652 -9.635 -3.263 1.00 91.50 93 ILE A N 1
ATOM 763 C CA . ILE A 1 93 ? -7.249 -8.817 -2.201 1.00 91.50 93 ILE A CA 1
ATOM 764 C C . ILE A 1 93 ? -8.697 -9.209 -1.904 1.00 91.50 93 ILE A C 1
ATOM 766 O O . ILE A 1 93 ? -9.371 -9.894 -2.671 1.00 91.50 93 ILE A O 1
ATOM 770 N N . ARG A 1 94 ? -9.186 -8.786 -0.736 1.00 93.12 94 ARG A N 1
ATOM 771 C CA . ARG A 1 94 ? -10.596 -8.912 -0.364 1.00 93.12 94 ARG A CA 1
ATOM 772 C C . ARG A 1 94 ? -11.455 -7.897 -1.140 1.00 93.12 94 ARG A C 1
ATOM 774 O O . ARG A 1 94 ? -10.946 -6.846 -1.523 1.00 93.12 94 ARG A O 1
ATOM 781 N N . PRO A 1 95 ? -12.759 -8.178 -1.322 1.00 93.06 95 PRO A N 1
ATOM 782 C CA . PRO A 1 95 ? -13.713 -7.228 -1.894 1.00 93.06 95 PRO A CA 1
ATOM 783 C C . PRO A 1 95 ? -13.661 -5.840 -1.234 1.00 93.06 95 PRO A C 1
ATOM 785 O O . PRO A 1 95 ? -13.498 -5.727 -0.015 1.00 93.06 95 PRO A O 1
ATOM 788 N N . LYS A 1 96 ? -13.790 -4.784 -2.051 1.00 92.88 96 LYS A N 1
ATOM 789 C CA . LYS A 1 96 ? -13.586 -3.380 -1.643 1.00 92.88 96 LYS A CA 1
ATOM 790 C C . LYS A 1 96 ? -14.491 -2.965 -0.483 1.00 92.88 96 LYS A C 1
ATOM 792 O O . LYS A 1 96 ? -14.024 -2.296 0.431 1.00 92.88 96 LYS A O 1
ATOM 797 N N . ASP A 1 97 ? -15.747 -3.384 -0.494 1.00 95.12 97 ASP A N 1
ATOM 798 C CA . ASP A 1 97 ? -16.742 -3.134 0.551 1.00 95.12 97 ASP A CA 1
ATOM 799 C C . ASP A 1 97 ? -16.316 -3.712 1.912 1.00 95.12 97 ASP A C 1
ATOM 801 O O . ASP A 1 97 ? -16.319 -2.999 2.919 1.00 95.12 97 ASP A O 1
ATOM 805 N N . ILE A 1 98 ? -15.847 -4.964 1.936 1.00 95.56 98 ILE A N 1
ATOM 806 C CA . ILE A 1 98 ? -15.346 -5.633 3.147 1.00 95.56 98 ILE A CA 1
ATOM 807 C C . ILE A 1 98 ? -14.103 -4.911 3.681 1.00 95.56 98 ILE A C 1
ATOM 809 O O . ILE A 1 98 ? -13.972 -4.684 4.888 1.00 95.56 98 ILE A O 1
ATOM 813 N N . VAL A 1 99 ? -13.182 -4.534 2.790 1.00 95.88 99 VAL A N 1
ATOM 814 C CA . VAL A 1 99 ? -11.962 -3.810 3.171 1.00 95.88 99 VAL A CA 1
ATOM 815 C C . VAL A 1 99 ? -12.300 -2.429 3.720 1.00 95.88 99 VAL A C 1
ATOM 817 O O . VAL A 1 99 ? -11.818 -2.074 4.793 1.00 95.88 99 VAL A O 1
ATOM 820 N N . GLN A 1 100 ? -13.164 -1.672 3.043 1.00 96.00 100 GLN A N 1
ATOM 821 C CA . GLN A 1 100 ? -13.597 -0.347 3.483 1.00 96.00 100 GLN A CA 1
ATOM 822 C C . GLN A 1 100 ? -14.303 -0.395 4.837 1.00 96.00 100 GLN A C 1
ATOM 824 O O . GLN A 1 100 ? -14.039 0.459 5.683 1.00 96.00 100 GLN A O 1
ATOM 829 N N . TYR A 1 101 ? -15.158 -1.393 5.076 1.00 97.31 101 TYR A N 1
ATOM 830 C CA . TYR A 1 101 ? -15.776 -1.602 6.385 1.00 97.31 101 TYR A CA 1
ATOM 831 C C . TYR A 1 101 ? -14.714 -1.788 7.477 1.00 97.31 101 TYR A C 1
ATOM 833 O O . TYR A 1 101 ? -14.730 -1.081 8.486 1.00 97.31 101 TYR A O 1
ATOM 841 N N . LYS A 1 102 ? -13.735 -2.672 7.251 1.00 96.12 102 LYS A N 1
ATOM 842 C CA . LYS A 1 102 ? -12.647 -2.907 8.208 1.00 96.12 102 LYS A CA 1
ATOM 843 C C . LYS A 1 102 ? -11.774 -1.669 8.422 1.00 96.12 102 LYS A C 1
ATOM 845 O O . LYS A 1 102 ? -11.416 -1.371 9.556 1.00 96.12 102 LYS A O 1
ATOM 850 N N . MET A 1 103 ? -11.454 -0.932 7.362 1.00 96.50 103 MET A N 1
ATOM 851 C CA . MET A 1 103 ? -10.692 0.313 7.471 1.00 96.50 103 MET A CA 1
ATOM 852 C C . MET A 1 103 ? -11.448 1.353 8.303 1.00 96.50 103 MET A C 1
ATOM 854 O O . MET A 1 103 ? -10.858 1.945 9.198 1.00 96.50 103 MET A O 1
ATOM 858 N N . LYS A 1 104 ? -12.759 1.526 8.092 1.00 97.06 104 LYS A N 1
ATOM 859 C CA . LYS A 1 104 ? -13.589 2.428 8.911 1.00 97.06 104 LYS A CA 1
ATOM 860 C C . LYS A 1 104 ? -13.575 2.045 10.393 1.00 97.06 104 LYS A C 1
ATOM 862 O O . LYS A 1 104 ? -13.445 2.926 11.235 1.00 97.06 104 LYS A O 1
ATOM 867 N N . GLN A 1 105 ? -13.663 0.749 10.702 1.00 96.88 105 GLN A N 1
ATOM 868 C CA . GLN A 1 105 ? -13.556 0.248 12.078 1.00 96.88 105 GLN A CA 1
ATOM 869 C C . GLN A 1 105 ? -12.215 0.649 12.707 1.00 96.88 105 GLN A C 1
ATOM 871 O O . GLN A 1 105 ? -12.198 1.240 13.785 1.00 96.88 105 GLN A O 1
ATOM 876 N N . VAL A 1 106 ? -11.106 0.426 11.995 1.00 96.69 106 VAL A N 1
ATOM 877 C CA . VAL A 1 106 ? -9.768 0.821 12.457 1.00 96.69 106 VAL A CA 1
ATOM 878 C C . VAL A 1 106 ? -9.678 2.330 12.692 1.00 96.69 106 VAL A C 1
ATOM 880 O O . VAL A 1 106 ? -9.253 2.764 13.756 1.00 96.69 106 VAL A O 1
ATOM 883 N N . LEU A 1 107 ? -10.136 3.138 11.737 1.00 95.38 107 LEU A N 1
ATOM 884 C CA . LEU A 1 107 ? -10.106 4.598 11.848 1.00 95.38 107 LEU A CA 1
ATOM 885 C C . LEU A 1 107 ? -10.900 5.119 13.056 1.00 95.38 107 LEU A C 1
ATOM 887 O O . LEU A 1 107 ? -10.546 6.161 13.597 1.00 95.38 107 LEU A O 1
ATOM 891 N N . SER A 1 108 ? -11.960 4.415 13.468 1.00 96.44 108 SER A N 1
ATOM 892 C CA . SER A 1 108 ? -12.776 4.796 14.629 1.00 96.44 108 SER A CA 1
ATOM 893 C C . SER A 1 108 ? -12.200 4.362 15.979 1.00 96.44 108 SER A C 1
ATOM 895 O O . SER A 1 108 ? -12.557 4.943 16.999 1.00 96.44 108 SER A O 1
ATOM 897 N N . GLN A 1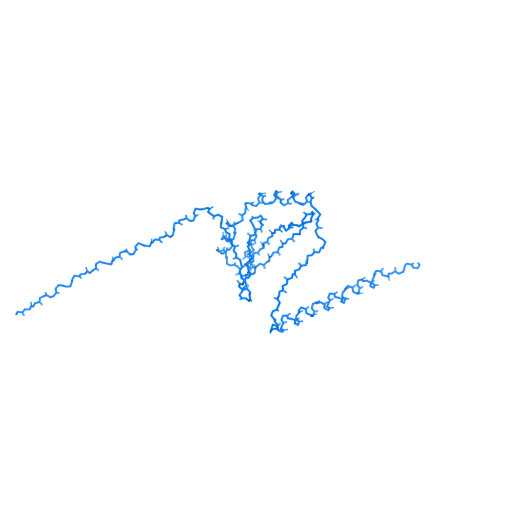 109 ? -11.343 3.338 15.997 1.00 96.50 109 GLN A N 1
ATOM 898 C CA . GLN A 1 109 ? -10.870 2.691 17.228 1.00 96.50 109 GLN A CA 1
ATOM 899 C C . GLN A 1 109 ? -9.414 3.031 17.570 1.00 96.50 109 GLN A C 1
ATOM 901 O O . GLN A 1 109 ? -9.042 3.000 18.739 1.00 96.50 109 GLN A O 1
ATOM 906 N N . TYR A 1 110 ? -8.589 3.349 16.572 1.00 96.94 110 TYR A N 1
ATOM 907 C CA . TYR A 1 110 ? -7.141 3.487 16.725 1.00 96.94 110 TYR A CA 1
ATOM 908 C C . TYR A 1 110 ? -6.695 4.938 16.514 1.00 96.94 110 TYR A C 1
ATOM 910 O O . TYR A 1 110 ? -7.290 5.683 15.731 1.00 96.94 110 TYR A O 1
ATOM 918 N N . LYS A 1 111 ? -5.598 5.341 17.167 1.00 96.44 111 LYS A N 1
ATOM 919 C CA . LYS A 1 111 ? -4.975 6.651 16.931 1.00 96.44 111 LYS A CA 1
ATOM 920 C C . LYS A 1 111 ? -4.193 6.602 15.617 1.00 96.44 111 LYS A C 1
ATOM 922 O O . LYS A 1 111 ? -3.465 5.650 15.358 1.00 96.44 111 LYS A O 1
ATOM 927 N N . ARG A 1 112 ? -4.303 7.633 14.779 1.00 96.12 112 ARG A N 1
ATOM 928 C CA . ARG A 1 112 ? -3.452 7.745 13.587 1.00 96.12 112 ARG A CA 1
ATOM 929 C C . ARG A 1 112 ? -2.001 7.995 13.999 1.00 96.12 112 ARG A C 1
ATOM 931 O O . ARG A 1 112 ? -1.757 8.822 14.876 1.00 96.12 112 ARG A O 1
ATOM 938 N N . SER A 1 113 ? -1.058 7.328 13.343 1.00 94.00 113 SER A N 1
ATOM 939 C CA . SER A 1 113 ? 0.361 7.645 13.484 1.00 94.00 113 SER A CA 1
ATOM 940 C C . SER A 1 113 ? 0.647 9.053 12.970 1.00 94.00 113 SER A C 1
ATOM 942 O O . SER A 1 113 ? 0.157 9.440 11.908 1.00 94.00 113 SER A O 1
ATOM 944 N N . GLU A 1 114 ? 1.458 9.802 13.711 1.00 89.12 114 GLU A N 1
ATOM 945 C CA . GLU A 1 114 ? 1.919 11.137 13.312 1.00 89.12 114 GLU A CA 1
ATOM 946 C C . GLU A 1 114 ? 3.043 11.044 12.270 1.00 89.12 114 GLU A C 1
ATOM 948 O O . GLU A 1 114 ? 3.119 11.871 11.365 1.00 89.12 114 GLU A O 1
ATOM 953 N N . TYR A 1 115 ? 3.854 9.983 12.344 1.00 81.62 115 TYR A N 1
ATOM 954 C CA . TYR A 1 115 ? 5.020 9.768 11.489 1.00 81.62 115 TYR A CA 1
ATOM 955 C C . TYR A 1 115 ? 5.103 8.311 11.020 1.00 81.62 115 TYR A C 1
ATOM 957 O O . TYR A 1 115 ? 4.569 7.400 11.659 1.00 81.62 115 TYR A O 1
ATOM 965 N N . MET A 1 116 ? 5.788 8.069 9.906 1.00 78.44 116 MET A N 1
ATOM 966 C CA . MET A 1 116 ? 6.138 6.725 9.450 1.00 78.44 116 MET A CA 1
ATOM 967 C C . MET A 1 116 ? 7.635 6.684 9.179 1.00 78.44 116 MET A C 1
ATOM 969 O O . MET A 1 116 ? 8.131 7.451 8.360 1.00 78.44 116 MET A O 1
ATOM 973 N N . ASN A 1 117 ? 8.333 5.776 9.856 1.00 75.12 117 ASN A N 1
ATOM 974 C CA . ASN A 1 117 ? 9.751 5.540 9.625 1.00 75.12 117 ASN A CA 1
ATOM 975 C C . ASN A 1 117 ? 9.895 4.347 8.683 1.00 75.12 117 ASN A C 1
ATOM 977 O O . ASN A 1 117 ? 9.375 3.268 8.975 1.00 75.12 117 ASN A O 1
ATOM 981 N N . ILE A 1 118 ? 10.588 4.546 7.564 1.00 71.62 118 ILE A N 1
ATOM 982 C CA . ILE A 1 118 ? 10.968 3.471 6.648 1.00 71.62 118 ILE A CA 1
ATOM 983 C C . ILE A 1 118 ? 12.453 3.206 6.859 1.00 71.62 118 ILE A C 1
ATOM 985 O O . ILE A 1 118 ? 13.271 4.114 6.731 1.00 71.62 118 ILE A O 1
ATOM 989 N N . TRP A 1 119 ? 12.785 1.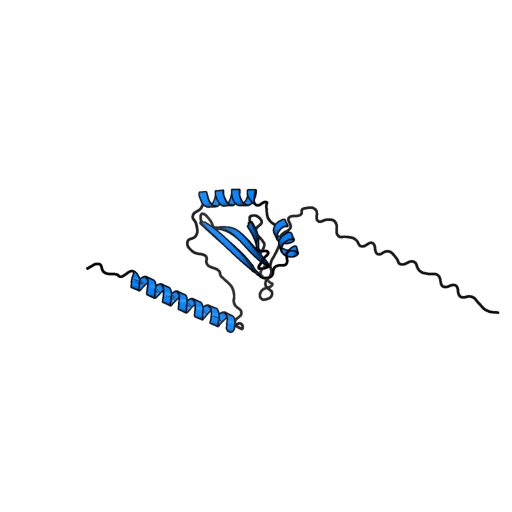958 7.169 1.00 69.12 119 TRP A N 1
ATOM 990 C CA . TRP A 1 119 ? 14.161 1.488 7.238 1.00 69.12 119 TRP A CA 1
ATOM 991 C C . TRP A 1 119 ? 14.442 0.667 5.990 1.00 69.12 119 TRP A C 1
ATOM 993 O O . TRP A 1 119 ? 13.713 -0.279 5.700 1.00 69.12 119 TRP A O 1
ATOM 1003 N N . PHE A 1 120 ? 15.480 1.036 5.254 1.00 70.50 120 PHE A N 1
ATOM 1004 C CA . PHE A 1 120 ? 15.944 0.290 4.096 1.00 70.50 120 PHE A CA 1
ATOM 1005 C C . PHE A 1 120 ? 17.465 0.238 4.122 1.00 70.50 120 PHE A C 1
ATOM 1007 O O . PHE A 1 120 ? 18.130 1.199 4.514 1.00 70.50 120 PHE A O 1
ATOM 1014 N N . GLN A 1 121 ? 18.007 -0.915 3.747 1.00 72.69 121 GLN A N 1
ATOM 1015 C CA . GLN A 1 121 ? 19.436 -1.070 3.559 1.00 72.69 121 GLN A CA 1
ATOM 1016 C C . GLN A 1 121 ? 19.777 -0.609 2.146 1.00 72.69 121 GLN A C 1
ATOM 1018 O O . GLN A 1 121 ? 19.207 -1.099 1.177 1.00 72.69 121 GLN A O 1
ATOM 1023 N N . ILE A 1 122 ? 20.693 0.348 2.049 1.00 75.44 122 ILE A N 1
ATOM 1024 C CA . ILE A 1 122 ? 21.231 0.823 0.775 1.00 75.44 122 ILE A CA 1
ATOM 1025 C C . ILE A 1 122 ? 22.575 0.140 0.574 1.00 75.44 122 ILE A C 1
ATOM 1027 O O . ILE A 1 122 ? 23.393 0.093 1.501 1.00 75.44 122 ILE A O 1
ATOM 1031 N N . GLU A 1 123 ? 22.815 -0.379 -0.623 1.00 77.94 123 GLU A N 1
ATOM 1032 C CA . GLU A 1 123 ? 24.138 -0.865 -0.982 1.00 77.94 123 GLU A CA 1
ATOM 1033 C C . GLU A 1 123 ? 25.142 0.287 -0.992 1.00 77.94 123 GLU A C 1
ATOM 1035 O O . GLU A 1 123 ? 24.875 1.380 -1.486 1.00 77.94 123 GLU A O 1
ATOM 1040 N N . LYS A 1 124 ? 26.340 0.050 -0.453 1.00 78.94 124 LYS A N 1
ATOM 1041 C CA . LYS A 1 124 ? 27.365 1.097 -0.351 1.00 78.94 124 LYS A CA 1
ATOM 1042 C C . LYS A 1 124 ? 27.804 1.620 -1.728 1.00 78.94 124 LYS A C 1
ATOM 1044 O O . LYS A 1 124 ? 28.317 2.729 -1.819 1.00 78.94 124 LYS A O 1
ATOM 1049 N N . GLN A 1 125 ? 27.646 0.800 -2.762 1.00 85.38 125 GLN A N 1
ATOM 1050 C CA . GLN A 1 125 ? 28.048 1.063 -4.136 1.00 85.38 125 GLN A CA 1
ATOM 1051 C C . GLN A 1 125 ? 27.067 1.974 -4.886 1.00 85.38 125 GLN A C 1
ATOM 1053 O O . GLN A 1 125 ? 27.447 2.532 -5.913 1.00 85.38 125 GLN A O 1
ATOM 1058 N N . ASP A 1 126 ? 25.839 2.157 -4.388 1.00 82.88 126 ASP A N 1
ATOM 1059 C CA . ASP A 1 126 ? 24.850 3.034 -5.020 1.00 82.88 126 ASP A CA 1
ATOM 1060 C C . ASP A 1 126 ? 25.071 4.502 -4.615 1.00 82.88 126 ASP A C 1
ATOM 1062 O O . ASP A 1 126 ? 24.297 5.124 -3.883 1.00 82.88 126 ASP A O 1
ATOM 1066 N N . GLU A 1 127 ? 26.195 5.061 -5.072 1.00 87.94 127 GLU A N 1
ATOM 1067 C CA . GLU A 1 127 ? 26.609 6.435 -4.769 1.00 87.94 127 GLU A CA 1
ATOM 1068 C C . GLU A 1 127 ? 25.568 7.467 -5.230 1.00 87.94 127 GLU A C 1
ATOM 1070 O O . GLU A 1 127 ? 25.365 8.482 -4.562 1.00 87.94 127 GLU A O 1
ATOM 1075 N N . ILE A 1 128 ? 24.859 7.184 -6.331 1.00 89.69 128 ILE A N 1
ATOM 1076 C CA . ILE A 1 128 ? 23.828 8.065 -6.890 1.00 89.69 128 ILE A CA 1
ATOM 1077 C C . ILE A 1 128 ? 22.653 8.176 -5.920 1.00 89.69 128 ILE A C 1
ATOM 1079 O O . ILE A 1 128 ? 22.254 9.290 -5.565 1.00 89.69 128 ILE A O 1
ATOM 1083 N N . LEU A 1 129 ? 22.102 7.044 -5.476 1.00 81.44 129 LEU A N 1
ATOM 1084 C CA . LEU A 1 129 ? 20.984 7.033 -4.538 1.00 81.44 129 LEU A CA 1
ATOM 1085 C C . LEU A 1 129 ? 21.383 7.640 -3.190 1.00 81.44 129 LEU A C 1
ATOM 1087 O O . LEU A 1 129 ? 20.633 8.440 -2.625 1.00 81.44 129 LEU A O 1
ATOM 1091 N N . ILE A 1 130 ? 22.585 7.323 -2.701 1.00 84.81 130 ILE A N 1
ATOM 1092 C CA . ILE A 1 130 ? 23.125 7.882 -1.455 1.00 84.81 130 ILE A CA 1
ATOM 1093 C C . ILE A 1 130 ? 23.190 9.414 -1.528 1.00 84.81 130 ILE A C 1
ATOM 1095 O O . ILE A 1 130 ? 22.756 10.098 -0.595 1.00 84.81 130 ILE A O 1
ATOM 1099 N N . ASP A 1 131 ? 23.700 9.972 -2.624 1.00 89.38 131 ASP A N 1
ATOM 1100 C CA . ASP A 1 131 ? 23.811 11.420 -2.793 1.00 89.38 131 ASP A CA 1
ATOM 1101 C C . ASP A 1 131 ? 22.451 12.105 -2.959 1.00 89.38 131 ASP A C 1
ATOM 1103 O O . ASP A 1 131 ? 22.263 13.217 -2.454 1.00 89.38 131 ASP A O 1
ATOM 1107 N N . LEU A 1 132 ? 21.486 11.460 -3.621 1.00 88.44 132 LEU A N 1
ATOM 1108 C CA . LEU A 1 132 ? 20.112 11.963 -3.716 1.00 88.44 132 LEU A CA 1
ATOM 1109 C C . LEU A 1 132 ? 19.456 12.054 -2.335 1.00 88.44 132 LEU A C 1
ATOM 1111 O O . LEU A 1 132 ? 18.948 13.116 -1.971 1.00 88.44 132 LEU A O 1
ATOM 1115 N N . ILE A 1 133 ? 19.551 10.992 -1.531 1.00 83.94 133 ILE A N 1
ATOM 1116 C CA . ILE A 1 133 ? 18.984 10.955 -0.175 1.00 83.94 133 ILE A CA 1
ATOM 1117 C C . ILE A 1 133 ? 19.620 12.027 0.712 1.00 83.94 133 ILE A C 1
ATOM 1119 O O . ILE A 1 133 ? 18.916 12.748 1.420 1.00 83.94 133 ILE A O 1
ATOM 1123 N N . ARG A 1 134 ? 20.948 12.191 0.653 1.00 86.12 134 ARG A N 1
ATOM 1124 C CA . ARG A 1 134 ? 21.647 13.247 1.406 1.00 86.12 134 ARG A CA 1
ATOM 1125 C C . ARG A 1 134 ? 21.160 14.641 1.021 1.00 86.12 134 ARG A C 1
ATOM 1127 O O . ARG A 1 134 ? 20.944 15.474 1.901 1.00 86.12 134 ARG A O 1
ATOM 1134 N N . LYS A 1 135 ? 20.978 14.907 -0.277 1.00 88.81 135 LYS A N 1
ATOM 1135 C CA . LYS A 1 135 ? 20.465 16.197 -0.765 1.00 88.81 135 LYS A CA 1
ATOM 1136 C C . LYS A 1 135 ? 19.056 16.472 -0.250 1.00 88.81 135 LYS A C 1
ATOM 1138 O O . LYS A 1 135 ? 18.803 17.586 0.203 1.00 88.81 135 LYS A O 1
ATOM 1143 N N . GLU A 1 136 ? 18.165 15.483 -0.274 1.00 83.75 136 GLU A N 1
ATOM 1144 C CA . GLU A 1 136 ? 16.810 15.630 0.269 1.00 83.75 136 GLU A CA 1
ATOM 1145 C C . GLU A 1 136 ? 16.819 15.884 1.782 1.00 83.75 136 GLU A C 1
ATOM 1147 O O . GLU A 1 136 ? 16.156 16.810 2.251 1.00 83.75 136 GLU A O 1
ATOM 1152 N N . GLN A 1 137 ? 17.630 15.148 2.549 1.00 81.12 137 GLN A N 1
ATOM 1153 C CA . GLN A 1 137 ? 17.759 15.354 3.997 1.00 81.12 137 GLN A CA 1
ATOM 1154 C C . GLN A 1 137 ? 18.229 16.774 4.351 1.00 81.12 137 GLN A C 1
ATOM 1156 O O . GLN A 1 137 ? 17.695 17.394 5.273 1.00 81.12 137 GLN A O 1
ATOM 1161 N N . LEU A 1 138 ? 19.185 17.327 3.595 1.00 80.00 138 LEU A N 1
ATOM 1162 C CA . LEU A 1 138 ? 19.636 18.713 3.767 1.00 80.00 138 LEU A CA 1
ATOM 1163 C C . LEU A 1 138 ? 18.523 19.734 3.489 1.00 80.00 138 LEU A C 1
ATOM 1165 O O . LEU A 1 138 ? 18.409 20.735 4.204 1.00 80.00 138 LEU A O 1
ATOM 1169 N N . GLN A 1 139 ? 17.698 19.493 2.468 1.00 77.38 139 GLN A N 1
ATOM 1170 C CA . GLN A 1 139 ? 16.577 20.373 2.133 1.00 77.38 139 GLN A CA 1
ATOM 1171 C C . GLN A 1 139 ? 15.501 20.353 3.221 1.00 77.38 139 GLN A C 1
ATOM 1173 O O . GLN A 1 139 ? 15.036 21.420 3.624 1.00 77.38 139 GLN A O 1
ATOM 1178 N N . ILE A 1 140 ? 15.163 19.170 3.745 1.00 75.44 140 ILE A N 1
ATOM 1179 C CA . ILE A 1 140 ? 14.204 19.004 4.848 1.00 75.44 140 ILE A CA 1
ATOM 1180 C C . ILE A 1 140 ? 14.698 19.746 6.095 1.00 75.44 140 ILE A C 1
ATOM 1182 O O . ILE A 1 140 ? 13.979 20.592 6.622 1.00 75.44 140 ILE A O 1
ATOM 1186 N N . SER A 1 141 ? 15.955 19.533 6.498 1.00 72.25 141 SER A N 1
ATOM 1187 C CA . SER A 1 141 ? 16.551 20.219 7.655 1.00 72.25 141 SER A CA 1
ATOM 1188 C C . SER A 1 141 ? 16.537 21.747 7.504 1.00 72.25 141 SER A C 1
ATOM 1190 O O . SER A 1 141 ? 16.233 22.483 8.447 1.00 72.25 141 SER A O 1
ATOM 1192 N N . THR A 1 142 ? 16.813 22.245 6.295 1.00 75.06 142 THR A N 1
ATOM 1193 C CA . THR A 1 142 ? 16.788 23.685 6.003 1.00 75.06 142 THR A CA 1
ATOM 1194 C C . THR A 1 142 ? 15.365 24.248 6.059 1.00 75.06 142 THR A C 1
ATOM 1196 O O . THR A 1 142 ? 15.159 25.346 6.583 1.00 75.06 142 THR A O 1
ATOM 1199 N N . ALA A 1 143 ? 14.376 23.505 5.557 1.00 70.19 143 ALA A N 1
ATOM 1200 C CA . ALA A 1 143 ? 12.970 23.892 5.608 1.00 70.19 143 ALA A CA 1
ATOM 1201 C C . ALA A 1 143 ? 12.445 23.937 7.054 1.00 70.19 143 ALA A C 1
ATOM 1203 O O . ALA A 1 143 ? 11.812 24.919 7.444 1.00 70.19 143 ALA A O 1
ATOM 1204 N N . GLU A 1 144 ? 12.774 22.943 7.880 1.00 70.69 144 GLU A N 1
ATOM 1205 C CA . GLU A 1 144 ? 12.413 22.901 9.305 1.00 70.69 144 GLU A CA 1
ATOM 1206 C C . GLU A 1 144 ? 13.024 24.073 10.086 1.00 70.69 144 GLU A C 1
ATOM 1208 O O . GLU A 1 144 ? 12.329 24.753 10.848 1.00 70.69 144 GLU A O 1
ATOM 1213 N N . ALA A 1 145 ? 14.295 24.398 9.830 1.00 66.19 145 ALA A N 1
ATOM 1214 C CA . ALA A 1 145 ? 14.959 25.553 10.432 1.00 66.19 145 ALA A CA 1
ATOM 1215 C C . ALA A 1 145 ? 14.303 26.894 10.038 1.00 66.19 145 ALA A C 1
ATOM 1217 O O . ALA A 1 145 ? 14.271 27.833 10.836 1.00 66.19 145 ALA A O 1
ATOM 1218 N N . GLN A 1 146 ? 13.758 27.005 8.822 1.00 64.19 146 GLN A N 1
ATOM 1219 C CA . GLN A 1 146 ? 13.031 28.197 8.370 1.00 64.19 146 GLN A CA 1
ATOM 1220 C C . GLN A 1 146 ? 11.623 28.302 8.970 1.00 64.19 146 GLN A C 1
ATOM 1222 O O . GLN A 1 146 ? 11.189 29.408 9.301 1.00 64.19 146 GLN A O 1
ATOM 1227 N N . VAL A 1 147 ? 10.923 27.179 9.151 1.00 65.56 147 VAL A N 1
ATOM 1228 C CA . VAL A 1 147 ? 9.621 27.135 9.836 1.00 65.56 147 VAL A CA 1
ATOM 1229 C C . VAL A 1 147 ? 9.776 27.549 11.300 1.00 65.56 147 VAL A C 1
ATOM 1231 O O . VAL A 1 147 ? 9.025 28.401 11.774 1.00 65.56 147 VAL A O 1
ATOM 1234 N N . HIS A 1 148 ? 10.813 27.060 11.988 1.00 57.56 148 HIS A N 1
ATOM 1235 C CA . HIS A 1 148 ? 11.111 27.471 13.362 1.00 57.56 148 HIS A CA 1
ATOM 1236 C C . HIS A 1 148 ? 11.446 28.964 13.493 1.00 57.56 148 HIS A C 1
ATOM 1238 O O . HIS A 1 148 ? 11.037 29.589 14.469 1.00 57.56 148 HIS A O 1
ATOM 1244 N N . LYS A 1 149 ? 12.118 29.572 12.505 1.00 56.44 149 LYS A N 1
ATOM 1245 C CA . LYS A 1 149 ? 12.372 31.026 12.495 1.00 56.44 149 LYS A CA 1
ATOM 1246 C C . LYS A 1 149 ? 11.112 31.861 12.246 1.00 56.44 149 LYS A C 1
ATOM 1248 O O . LYS A 1 149 ? 11.002 32.948 12.797 1.00 56.44 149 LYS A O 1
ATOM 1253 N N . LYS A 1 150 ? 10.154 31.370 11.451 1.00 52.78 150 LYS A N 1
ATOM 1254 C CA . LYS A 1 150 ? 8.874 32.062 11.194 1.00 52.78 150 LYS A CA 1
ATOM 1255 C C . LYS A 1 150 ? 7.864 31.946 12.343 1.00 52.78 150 LYS A C 1
ATOM 1257 O O . LYS A 1 150 ? 6.948 32.756 12.404 1.00 52.78 150 LYS A O 1
ATOM 1262 N N . GLY A 1 151 ? 8.035 30.980 13.249 1.00 44.47 151 GLY A N 1
ATOM 1263 C CA . GLY A 1 151 ? 7.248 30.862 14.484 1.00 44.47 151 GLY A CA 1
ATOM 1264 C C . GLY A 1 151 ? 7.618 31.877 15.576 1.00 44.47 151 GLY A C 1
ATOM 1265 O O . GLY A 1 151 ? 6.869 32.026 16.535 1.00 44.47 151 GLY A O 1
ATOM 1266 N N . PHE A 1 152 ? 8.735 32.597 15.422 1.00 43.56 152 PHE A N 1
ATOM 1267 C CA . PHE A 1 152 ? 9.124 33.737 16.255 1.00 43.56 152 PHE A CA 1
ATOM 1268 C C . PHE A 1 152 ? 8.761 35.047 15.541 1.00 43.56 152 PHE A C 1
ATOM 1270 O O . PHE A 1 152 ? 9.626 35.769 15.051 1.00 43.56 152 PHE A O 1
ATOM 1277 N N . ILE A 1 153 ? 7.467 35.356 15.453 1.00 41.47 153 ILE A N 1
ATOM 1278 C CA . ILE A 1 153 ? 7.034 36.750 15.314 1.00 41.47 153 ILE A CA 1
ATOM 1279 C C . ILE A 1 153 ? 6.703 37.199 16.732 1.00 41.47 153 ILE A C 1
ATOM 1281 O O . ILE A 1 153 ? 5.670 36.817 17.280 1.00 41.47 153 ILE A O 1
ATOM 1285 N N . SER A 1 154 ? 7.622 37.945 17.346 1.00 38.94 154 SER A N 1
ATOM 1286 C CA . SER A 1 154 ? 7.327 38.704 18.557 1.00 38.94 154 SER A CA 1
ATOM 1287 C C . SER A 1 154 ? 6.185 39.659 18.232 1.00 38.94 154 SER A C 1
ATOM 1289 O O . SER A 1 154 ? 6.292 40.468 17.311 1.00 38.94 154 SER A O 1
ATOM 1291 N N . VAL A 1 155 ? 5.072 39.509 18.942 1.00 36.53 155 VAL A N 1
ATOM 1292 C CA . VAL A 1 155 ? 4.060 40.556 19.020 1.00 36.53 155 VAL A CA 1
ATOM 1293 C C . VAL A 1 155 ? 4.612 41.548 20.038 1.00 36.53 155 VAL A C 1
ATOM 1295 O O . VAL A 1 155 ? 4.631 41.235 21.228 1.00 36.53 155 VAL A O 1
ATOM 1298 N N . ASP A 1 156 ? 5.161 42.657 19.543 1.00 41.03 156 ASP A N 1
ATOM 1299 C CA . ASP A 1 156 ? 5.402 43.857 20.352 1.00 41.03 156 ASP A CA 1
ATOM 1300 C C . ASP A 1 156 ? 4.063 44.504 2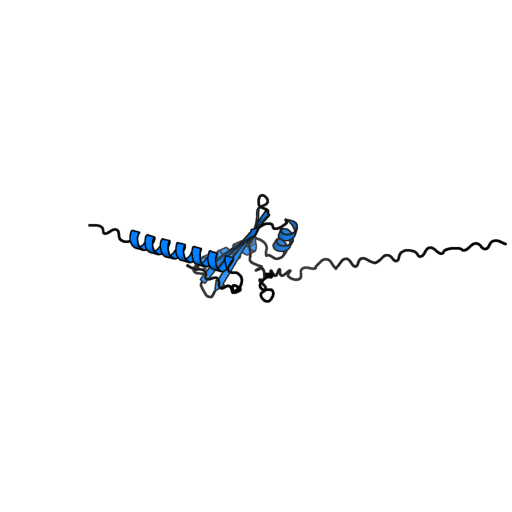0.749 1.00 41.03 156 ASP A C 1
ATOM 1302 O O . ASP A 1 156 ? 3.125 44.496 19.911 1.00 41.03 156 ASP A O 1
#

Sequence (156 aa):
MSQQTTTRYKQPKQSQSILPPKYTSRAIMLAIEFDENPNDRFYLPKHSILEYIDSTHEVLWSFIHLNDNIYTPVTFKFGGIPRGVYEIMAKCIRPKDIVQYKMKQVLSQYKRSEYMNIWFQIEKQDEILIDLIRKEQLQISTAEAQVHKKGFISVD

InterPro domains:
  IPR037651 SWR1-complex protein 3 [PTHR28108] (71-127)
  IPR058986 Swc3, C-terminal domain [PF26242] (22-66)
  IPR058986 Swc3, C-terminal domain [PF26242] (68-127)

Radius of gyration: 27.49 Å; chains: 1; bounding box: 45×100×80 Å

Organism: Lucilia cuprina (NCBI:txid7375)